Protein AF-A0A537ASJ5-F1 (afdb_monomer)

Radius of gyration: 18.12 Å; Cα contacts (8 Å, |Δi|>4): 106; chains: 1; bounding box: 41×36×47 Å

Solvent-accessible surface area (backbone atoms only — not comparable to full-atom values): 9415 Å² total; per-residue (Å²): 133,94,80,88,79,85,87,77,90,60,100,41,71,70,60,46,53,51,36,42,68,70,65,76,41,96,78,82,92,69,59,54,62,72,45,44,59,39,37,76,69,68,68,41,79,73,78,56,39,38,43,98,60,65,44,86,59,39,78,90,28,48,22,28,56,83,72,73,40,92,60,78,62,75,90,85,85,85,88,85,77,65,91,86,64,55,66,67,63,52,51,53,52,49,52,53,49,44,51,49,56,64,34,67,71,48,41,50,56,34,37,70,33,51,46,80,83,78,76,70,50,74,68,52,46,52,50,50,51,53,50,52,51,48,54,50,51,53,48,39,63,76,68,67,66,70,87,79,131

Structure (mmCIF, N/CA/C/O backbone):
data_AF-A0A537ASJ5-F1
#
_entry.id   AF-A0A537ASJ5-F1
#
loop_
_atom_site.group_PDB
_atom_site.id
_atom_site.type_symbol
_atom_site.label_atom_id
_atom_site.label_alt_id
_atom_site.label_comp_id
_atom_site.label_asym_id
_atom_site.label_entity_id
_atom_site.label_seq_id
_atom_site.pdbx_PDB_ins_code
_atom_site.Cartn_x
_atom_site.Cartn_y
_atom_site.Cartn_z
_atom_site.occupancy
_atom_site.B_iso_or_equiv
_atom_site.auth_seq_id
_atom_site.auth_comp_id
_atom_site.auth_asym_id
_atom_site.auth_atom_id
_atom_site.pdbx_PDB_model_num
ATOM 1 N N . ALA A 1 1 ? -1.773 6.431 22.323 1.00 55.91 1 ALA A N 1
ATOM 2 C CA . ALA A 1 1 ? -2.546 5.504 23.182 1.00 55.91 1 ALA A CA 1
ATOM 3 C C . ALA A 1 1 ? -1.953 4.099 23.077 1.00 55.91 1 ALA A C 1
ATOM 5 O O . ALA A 1 1 ? -1.471 3.755 22.007 1.00 55.91 1 ALA A O 1
ATOM 6 N N . ARG A 1 2 ? -1.965 3.299 24.153 1.00 73.56 2 ARG A N 1
ATOM 7 C CA . ARG A 1 2 ? -1.683 1.853 24.085 1.00 73.56 2 ARG A CA 1
ATOM 8 C C . ARG A 1 2 ? -3.017 1.137 23.887 1.00 73.56 2 ARG A C 1
ATOM 10 O O . ARG A 1 2 ? -3.754 0.962 24.850 1.00 73.56 2 ARG A O 1
ATOM 17 N N . VAL A 1 3 ? -3.357 0.826 22.641 1.00 84.38 3 VAL A N 1
ATOM 18 C CA . VAL A 1 3 ? -4.583 0.090 22.298 1.00 84.38 3 VAL A CA 1
ATOM 19 C C . VAL A 1 3 ? -4.267 -1.394 22.168 1.00 84.38 3 VAL A C 1
ATOM 21 O O . VAL A 1 3 ? -3.200 -1.750 21.673 1.00 84.38 3 VAL A O 1
ATOM 24 N N . ASN A 1 4 ? -5.178 -2.248 22.629 1.00 87.44 4 ASN A N 1
ATOM 25 C CA . ASN A 1 4 ? -5.087 -3.690 22.440 1.00 87.44 4 ASN A CA 1
ATOM 26 C C . ASN A 1 4 ? -6.173 -4.111 21.447 1.00 87.44 4 ASN A C 1
ATOM 28 O O . ASN A 1 4 ? -7.352 -3.866 21.693 1.00 87.44 4 ASN A O 1
ATOM 32 N N . LEU A 1 5 ? -5.762 -4.686 20.319 1.00 90.62 5 LEU A N 1
ATOM 33 C CA . LEU A 1 5 ? -6.640 -5.139 19.246 1.00 90.62 5 LEU A CA 1
ATOM 34 C C . LEU A 1 5 ? -6.372 -6.621 19.001 1.00 90.62 5 LEU A C 1
ATOM 36 O O . LEU A 1 5 ? -5.217 -7.038 18.934 1.00 90.62 5 LEU A O 1
ATOM 40 N N . THR A 1 6 ? -7.436 -7.404 18.838 1.00 92.44 6 THR A N 1
ATOM 41 C CA . THR A 1 6 ? -7.317 -8.824 18.488 1.00 92.44 6 THR A CA 1
ATOM 42 C C . THR A 1 6 ? -7.321 -8.962 16.971 1.00 92.44 6 THR A C 1
ATOM 44 O O . THR A 1 6 ? -8.264 -8.527 16.313 1.00 92.44 6 THR A O 1
ATOM 47 N N . HIS A 1 7 ? -6.270 -9.557 16.405 1.00 91.62 7 HIS A N 1
ATOM 48 C CA . HIS A 1 7 ? -6.232 -9.868 14.979 1.00 91.62 7 HIS A CA 1
ATOM 49 C C . HIS A 1 7 ? -7.136 -11.072 14.686 1.00 91.62 7 HIS A C 1
ATOM 51 O O . HIS A 1 7 ? -6.925 -12.147 15.239 1.00 91.62 7 HIS A O 1
ATOM 57 N N . ILE A 1 8 ? -8.130 -10.886 13.814 1.00 93.12 8 ILE A N 1
ATOM 58 C CA . ILE A 1 8 ? -9.002 -11.957 13.317 1.00 93.12 8 ILE A CA 1
ATOM 59 C C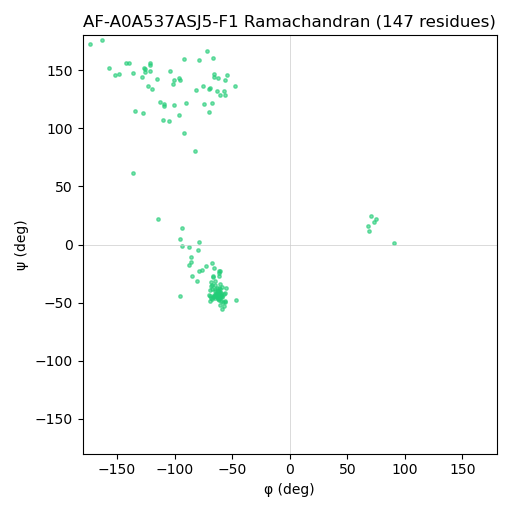 . ILE A 1 8 ? -8.651 -12.196 11.841 1.00 93.12 8 ILE A C 1
ATOM 61 O O . ILE A 1 8 ? -8.967 -11.338 11.010 1.00 93.12 8 I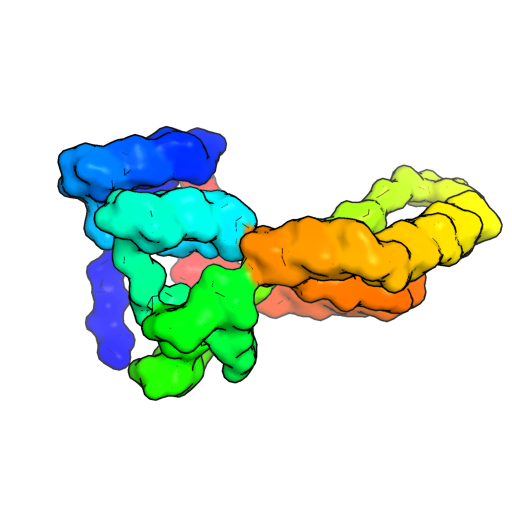LE A O 1
ATOM 65 N N . PRO A 1 9 ? -7.973 -13.306 11.491 1.00 91.62 9 PRO A N 1
ATOM 66 C CA . PRO A 1 9 ? -7.550 -13.553 10.118 1.00 91.62 9 PRO A CA 1
ATOM 67 C C . PRO A 1 9 ? -8.731 -13.977 9.232 1.00 91.62 9 PRO A C 1
ATOM 69 O O . PRO A 1 9 ? -9.537 -14.828 9.601 1.00 91.62 9 PRO A O 1
ATOM 72 N N . TYR A 1 10 ? -8.791 -13.419 8.022 1.00 91.94 10 TYR A N 1
ATOM 73 C CA . TYR A 1 10 ? -9.729 -13.807 6.964 1.00 91.94 10 TYR A CA 1
ATOM 74 C C . TYR A 1 10 ? -8.959 -14.249 5.719 1.00 91.94 10 TYR A C 1
ATOM 76 O O . TYR A 1 10 ? -7.842 -13.794 5.478 1.00 91.94 10 TYR A O 1
ATOM 84 N N . LYS A 1 11 ? -9.576 -15.094 4.882 1.00 89.81 11 LYS A N 1
ATOM 85 C CA . LYS A 1 11 ? -8.960 -15.589 3.635 1.00 89.81 11 LYS A CA 1
ATOM 86 C C . LYS A 1 11 ? -8.727 -14.490 2.595 1.00 89.81 11 LYS A C 1
ATOM 88 O O . LYS A 1 11 ? -7.914 -14.659 1.692 1.00 89.81 11 LYS A O 1
ATOM 93 N N . GLY A 1 12 ? -9.439 -13.372 2.710 1.00 87.88 12 GLY A N 1
ATOM 94 C CA . GLY A 1 12 ? -9.283 -12.223 1.835 1.00 87.88 12 GLY A CA 1
ATOM 95 C C . GLY A 1 12 ? -10.108 -11.026 2.290 1.00 87.88 12 GLY A C 1
ATOM 96 O O . GLY A 1 12 ? -10.936 -11.112 3.198 1.00 87.88 12 GLY A O 1
ATOM 97 N N . MET A 1 13 ? -9.887 -9.893 1.622 1.00 86.31 13 MET A N 1
ATOM 98 C CA . MET A 1 13 ? -10.528 -8.625 1.980 1.00 86.31 13 MET A CA 1
ATOM 99 C C . MET A 1 13 ? -12.048 -8.636 1.757 1.00 86.31 13 MET A C 1
ATOM 101 O O . MET A 1 13 ? -12.772 -7.944 2.471 1.00 86.31 13 MET A O 1
ATOM 105 N N . SER A 1 14 ? -12.546 -9.431 0.805 1.00 86.88 14 SER A N 1
ATOM 106 C CA . SER A 1 14 ? -13.986 -9.587 0.570 1.00 86.88 14 SER A CA 1
ATOM 107 C C . SER A 1 14 ? -14.701 -10.168 1.792 1.00 86.88 14 SER A C 1
ATOM 109 O O . SER A 1 14 ? -15.699 -9.598 2.229 1.00 86.88 14 SER A O 1
ATOM 111 N N . ASP A 1 15 ? -14.149 -11.225 2.394 1.00 91.38 15 ASP A N 1
ATOM 112 C CA . ASP A 1 15 ? -14.721 -11.866 3.584 1.00 91.38 15 ASP A CA 1
ATOM 113 C C . ASP A 1 15 ? -14.663 -10.924 4.796 1.00 91.38 15 ASP A C 1
ATOM 115 O O . ASP A 1 15 ? -15.667 -10.716 5.479 1.00 91.38 15 ASP A O 1
ATOM 119 N N . ALA A 1 16 ? -13.516 -10.266 5.009 1.00 92.62 16 ALA A N 1
ATOM 120 C CA . ALA A 1 16 ? -13.342 -9.294 6.090 1.00 92.62 16 ALA A CA 1
ATOM 121 C C . ALA A 1 16 ? -14.306 -8.098 5.963 1.00 92.62 16 ALA A C 1
ATOM 123 O O . ALA A 1 16 ? -14.840 -7.606 6.955 1.00 92.62 16 ALA A O 1
ATOM 124 N N . SER A 1 17 ? -14.576 -7.641 4.737 1.00 89.00 17 SER A N 1
ATOM 125 C CA . SER A 1 17 ? -15.500 -6.528 4.485 1.00 89.00 17 SER A CA 1
ATOM 126 C C . SER A 1 17 ? -16.950 -6.881 4.816 1.00 89.00 17 SER A C 1
ATOM 128 O O . SER A 1 17 ? -17.700 -6.011 5.262 1.00 89.00 17 SER A O 1
ATOM 130 N N . VAL A 1 18 ? -17.361 -8.132 4.591 1.00 90.69 18 VAL A N 1
ATOM 131 C CA . VAL A 1 18 ? -18.688 -8.625 4.988 1.00 90.69 18 VAL A CA 1
ATOM 132 C C . VAL A 1 18 ? -18.778 -8.727 6.508 1.00 90.69 18 VAL A C 1
ATOM 134 O O . VAL A 1 18 ? -19.753 -8.246 7.081 1.00 90.69 18 VAL A O 1
ATOM 137 N N . ALA A 1 19 ? -17.747 -9.262 7.167 1.00 93.31 19 ALA A N 1
ATOM 138 C CA . ALA A 1 19 ? -17.685 -9.342 8.626 1.00 93.31 19 ALA A CA 1
ATOM 139 C C . ALA A 1 19 ? -17.759 -7.960 9.297 1.00 93.31 19 ALA A C 1
ATOM 141 O O . ALA A 1 19 ? -18.496 -7.789 10.267 1.00 93.31 19 ALA A O 1
ATOM 142 N N . LEU A 1 20 ? -17.064 -6.956 8.746 1.00 92.88 20 LEU A N 1
ATOM 143 C CA . LEU A 1 20 ? -17.149 -5.567 9.210 1.00 92.88 20 LEU A CA 1
ATOM 144 C C . LEU A 1 20 ? -18.581 -5.029 9.095 1.00 92.88 20 LEU A C 1
ATOM 146 O O . LEU A 1 20 ? -19.117 -4.474 10.047 1.00 92.88 20 LEU A O 1
ATOM 150 N N . GLN A 1 21 ? -19.219 -5.218 7.936 1.00 89.12 21 GLN A N 1
ATOM 151 C CA . GLN A 1 21 ? -20.594 -4.760 7.699 1.00 89.12 21 GLN A CA 1
ATOM 152 C C . GLN A 1 21 ? -21.617 -5.474 8.592 1.00 89.12 21 GLN A C 1
ATOM 154 O O . GLN A 1 21 ? -22.622 -4.876 8.966 1.00 89.12 21 GLN A O 1
ATOM 159 N N . ALA A 1 22 ? -21.359 -6.735 8.939 1.00 92.44 22 ALA A N 1
ATOM 160 C CA . ALA A 1 22 ? -22.179 -7.521 9.856 1.00 92.44 22 ALA A CA 1
ATOM 161 C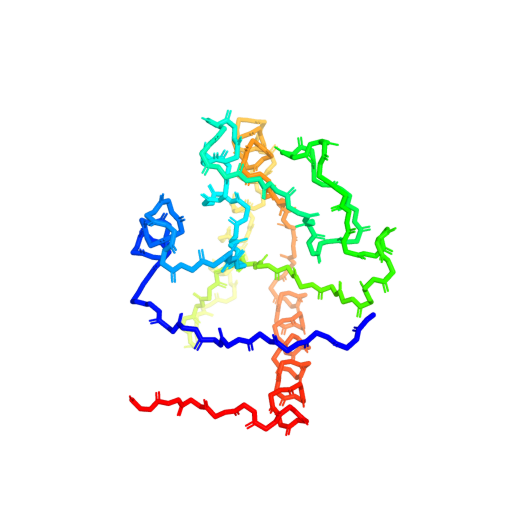 C . ALA A 1 22 ? -21.908 -7.211 11.342 1.00 92.44 22 ALA A C 1
ATOM 163 O O . ALA A 1 22 ? -22.594 -7.761 12.201 1.00 92.44 22 ALA A O 1
ATOM 164 N N . GLY A 1 23 ? -20.917 -6.368 11.659 1.00 92.94 23 GLY A N 1
ATOM 165 C CA . GLY A 1 23 ? -20.528 -6.046 13.035 1.00 92.94 23 GLY A CA 1
ATOM 166 C C . GLY A 1 23 ? -19.783 -7.172 13.761 1.00 92.94 23 GLY A C 1
ATOM 167 O O . GLY A 1 23 ? -19.737 -7.182 14.985 1.00 92.94 23 GLY A O 1
ATOM 168 N N . GLN A 1 24 ? -19.214 -8.132 13.028 1.00 95.75 24 GLN A N 1
ATOM 169 C CA . GLN A 1 24 ? -18.409 -9.218 13.604 1.00 95.75 24 GLN A CA 1
ATOM 170 C C . GLN A 1 24 ? -16.988 -8.770 13.964 1.00 95.75 24 GLN A C 1
ATOM 172 O O . GLN A 1 24 ? -16.335 -9.401 14.7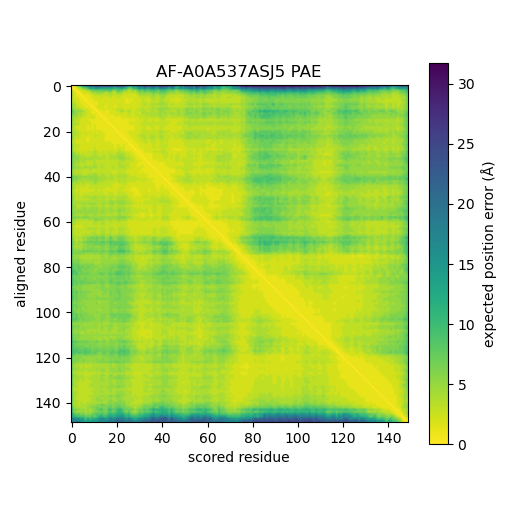91 1.00 95.75 24 GLN A O 1
ATOM 177 N N . ILE A 1 25 ? -16.505 -7.701 13.331 1.00 95.94 25 ILE A N 1
ATOM 178 C CA . ILE A 1 25 ? -15.228 -7.049 13.630 1.00 95.94 25 ILE A CA 1
ATOM 179 C C . ILE A 1 25 ? -15.428 -5.535 13.644 1.00 95.94 25 ILE A C 1
ATOM 181 O O . ILE A 1 25 ? -16.236 -5.011 12.880 1.00 95.94 25 ILE A O 1
ATOM 185 N N . ASP A 1 26 ? -14.667 -4.833 14.482 1.00 94.00 26 ASP A N 1
ATOM 186 C CA . ASP A 1 26 ? -14.795 -3.378 14.648 1.00 94.00 26 ASP A CA 1
ATOM 187 C C . ASP A 1 26 ? -14.007 -2.574 13.604 1.00 94.00 26 ASP A C 1
ATOM 189 O O . ASP A 1 26 ? -14.323 -1.418 13.314 1.00 94.00 26 ASP A O 1
ATOM 193 N N . LEU A 1 27 ? -12.929 -3.161 13.072 1.00 94.06 27 LEU A N 1
ATOM 194 C CA . LEU A 1 27 ? -11.949 -2.465 12.246 1.00 94.06 27 LEU A CA 1
ATOM 195 C C . LEU A 1 27 ? -11.269 -3.413 11.258 1.00 94.06 27 LEU A C 1
ATOM 197 O O . LEU A 1 27 ? -10.976 -4.563 11.575 1.00 94.06 27 LEU A O 1
ATOM 201 N N . ILE A 1 28 ? -10.946 -2.877 10.080 1.00 93.12 28 ILE A N 1
ATOM 202 C CA . ILE A 1 28 ? -10.047 -3.497 9.104 1.00 93.12 28 ILE A CA 1
ATOM 203 C C . ILE A 1 28 ? -8.971 -2.495 8.688 1.00 93.12 28 ILE A C 1
ATOM 205 O O . ILE A 1 28 ? -9.244 -1.302 8.546 1.00 93.12 28 ILE A O 1
ATOM 209 N N . ILE A 1 29 ? -7.756 -2.985 8.449 1.00 91.62 29 ILE A N 1
ATOM 210 C CA . ILE A 1 29 ? -6.721 -2.241 7.725 1.00 91.62 29 ILE A CA 1
ATOM 211 C C . ILE A 1 29 ? -6.791 -2.713 6.275 1.00 91.62 29 ILE A C 1
ATOM 213 O O . ILE A 1 29 ? -6.496 -3.869 5.980 1.00 91.62 29 ILE A O 1
ATOM 217 N N . ALA A 1 30 ? -7.225 -1.833 5.375 1.00 90.12 30 ALA A N 1
ATOM 218 C CA . ALA A 1 30 ? -7.470 -2.165 3.977 1.00 90.12 30 ALA A CA 1
ATOM 219 C C . ALA A 1 30 ? -6.621 -1.310 3.035 1.00 90.12 30 ALA A C 1
ATOM 221 O O . ALA A 1 30 ? -6.330 -0.149 3.316 1.00 90.12 30 ALA A O 1
ATOM 222 N N . ALA A 1 31 ? -6.258 -1.878 1.883 1.00 88.75 31 ALA A N 1
ATOM 223 C CA . ALA A 1 31 ? -5.661 -1.105 0.801 1.00 88.75 31 ALA A CA 1
ATOM 224 C C . ALA A 1 31 ? -6.681 -0.098 0.239 1.00 88.75 31 ALA A C 1
ATOM 226 O O . ALA A 1 31 ? -7.868 -0.418 0.108 1.00 88.75 31 ALA A O 1
ATOM 227 N N . SER A 1 32 ? -6.207 1.091 -0.153 1.00 89.00 32 SER A N 1
ATOM 228 C CA . SER A 1 32 ? -7.039 2.195 -0.657 1.00 89.00 32 SER A CA 1
ATOM 229 C C . SER A 1 32 ? -8.072 1.772 -1.712 1.00 89.00 32 SER A C 1
ATOM 231 O O . SER A 1 32 ? -9.251 2.084 -1.517 1.00 89.00 32 SER A O 1
ATOM 233 N N . PRO A 1 33 ? -7.720 0.987 -2.757 1.00 86.94 33 PRO A N 1
ATOM 234 C CA . PRO A 1 33 ? -8.691 0.596 -3.779 1.00 86.94 33 PRO A CA 1
ATOM 235 C C . PRO A 1 33 ? -9.871 -0.201 -3.216 1.00 86.94 33 PRO A C 1
ATOM 237 O O . PRO A 1 33 ? -10.999 -0.052 -3.677 1.00 86.94 33 PRO A O 1
ATOM 240 N N . THR A 1 34 ? -9.634 -1.025 -2.190 1.00 87.38 34 THR A N 1
ATOM 241 C CA . THR A 1 34 ? -10.690 -1.857 -1.597 1.00 87.38 34 THR A CA 1
ATOM 242 C C . THR A 1 34 ? -11.562 -1.080 -0.614 1.00 87.38 34 THR A C 1
ATOM 244 O O . THR A 1 34 ? -12.756 -1.344 -0.505 1.00 87.38 34 THR A O 1
ATOM 247 N N . ALA A 1 35 ? -10.996 -0.083 0.071 1.00 89.31 35 ALA A N 1
ATOM 248 C CA . ALA A 1 35 ? -11.727 0.750 1.024 1.00 89.31 35 ALA A CA 1
ATOM 249 C C . ALA A 1 35 ? -12.635 1.799 0.350 1.00 89.31 35 ALA A C 1
ATOM 251 O O . ALA A 1 35 ? -13.602 2.262 0.958 1.00 89.31 35 ALA A O 1
ATOM 252 N N . LEU A 1 36 ? -12.358 2.164 -0.907 1.00 89.31 36 LEU A N 1
ATOM 253 C CA . LEU A 1 36 ? -13.058 3.241 -1.614 1.00 89.31 36 LEU A CA 1
ATOM 254 C C . LEU A 1 36 ? -14.566 3.061 -1.718 1.00 89.31 36 LEU A C 1
ATOM 256 O O . LEU A 1 36 ? -15.311 3.970 -1.355 1.00 89.31 36 LEU A O 1
ATOM 260 N N . GLY A 1 37 ? -15.016 1.908 -2.212 1.00 88.00 37 GLY A N 1
ATOM 261 C CA . GLY A 1 37 ? -16.440 1.616 -2.378 1.00 88.00 37 GLY A CA 1
ATOM 262 C C . GLY A 1 37 ? -17.206 1.688 -1.052 1.00 88.00 37 GLY A C 1
ATOM 263 O O . GLY A 1 37 ? -18.153 2.470 -0.954 1.00 88.00 37 GLY A O 1
ATOM 264 N N . PRO A 1 38 ? -16.790 0.936 -0.014 1.00 88.75 38 PRO A N 1
ATOM 265 C CA . PRO A 1 38 ? -17.423 0.978 1.302 1.00 88.75 38 PRO A CA 1
ATOM 266 C C . PRO A 1 38 ? -17.450 2.372 1.942 1.00 88.75 38 PRO A C 1
ATOM 268 O O . PRO A 1 38 ? -18.488 2.760 2.475 1.00 88.75 38 PRO A O 1
ATOM 271 N N . ILE A 1 39 ? -16.358 3.144 1.859 1.00 91.25 39 ILE A N 1
ATOM 272 C CA . ILE A 1 39 ? -16.293 4.494 2.445 1.00 91.25 39 ILE A CA 1
ATOM 273 C C . ILE A 1 39 ? -17.191 5.472 1.680 1.00 91.25 39 ILE A C 1
ATOM 275 O O . ILE A 1 39 ? -18.000 6.166 2.292 1.00 91.25 39 ILE A O 1
ATOM 279 N N . ARG A 1 40 ? -17.105 5.514 0.343 1.00 88.88 40 ARG A N 1
ATOM 280 C CA . ARG A 1 40 ? -17.944 6.410 -0.479 1.00 88.88 40 ARG A CA 1
ATOM 281 C C . ARG A 1 40 ? -19.426 6.056 -0.396 1.00 88.88 40 ARG A C 1
ATOM 283 O O . ARG A 1 40 ? -20.265 6.947 -0.417 1.00 88.88 40 ARG A O 1
ATOM 290 N N . GLY A 1 41 ? -19.744 4.767 -0.289 1.00 89.31 41 GLY A N 1
ATOM 291 C CA . GLY A 1 41 ? -21.110 4.271 -0.133 1.00 89.31 41 GLY A CA 1
ATOM 292 C C . GLY A 1 41 ? -21.672 4.390 1.285 1.00 89.31 41 GLY A C 1
ATOM 293 O O . GLY A 1 41 ? -22.773 3.901 1.519 1.00 89.31 41 GLY A O 1
ATOM 294 N N . GLY A 1 42 ? -20.928 4.966 2.239 1.00 89.50 42 GLY A N 1
ATOM 295 C CA . GLY A 1 42 ? -21.368 5.134 3.629 1.00 89.50 42 GLY A CA 1
ATOM 296 C C . GLY A 1 42 ? -21.491 3.831 4.427 1.00 89.50 42 GLY A C 1
ATOM 297 O O . GLY A 1 42 ? -22.048 3.833 5.519 1.00 89.50 42 GLY A O 1
ATOM 298 N N . LYS A 1 43 ? -20.974 2.715 3.898 1.00 87.88 43 LYS A N 1
ATOM 299 C CA . LYS A 1 43 ? -20.988 1.395 4.552 1.00 87.88 43 LYS A CA 1
ATOM 300 C C . LYS A 1 43 ? -19.810 1.187 5.503 1.00 87.88 43 LYS A C 1
ATOM 302 O O . LYS A 1 43 ? -19.827 0.255 6.297 1.00 87.88 43 LYS A O 1
ATOM 307 N N . ALA A 1 44 ? -18.783 2.026 5.404 1.00 91.44 44 ALA A N 1
ATOM 308 C CA . ALA A 1 44 ? -17.641 2.053 6.304 1.00 91.44 44 ALA A CA 1
ATOM 309 C C . ALA A 1 44 ? -17.205 3.500 6.559 1.00 91.44 44 ALA A C 1
ATOM 311 O O . ALA A 1 44 ? -17.424 4.386 5.734 1.00 91.44 44 ALA A O 1
ATOM 312 N N . ARG A 1 45 ? -16.536 3.734 7.689 1.00 94.31 45 ARG A N 1
ATOM 313 C CA . ARG A 1 45 ? -15.950 5.033 8.033 1.00 94.31 45 ARG A CA 1
ATOM 314 C C . ARG A 1 45 ? -14.430 4.947 7.947 1.00 94.31 45 ARG A C 1
ATOM 316 O O . ARG A 1 45 ? -13.824 4.169 8.677 1.00 94.31 45 ARG A O 1
ATOM 323 N N . GLY A 1 46 ? -13.816 5.769 7.096 1.00 94.94 46 GLY A N 1
ATOM 324 C CA . GLY A 1 46 ? -12.360 5.920 7.071 1.00 94.94 46 GLY A CA 1
ATOM 325 C C . GLY A 1 46 ? -11.868 6.592 8.353 1.00 94.94 46 GLY A C 1
ATOM 326 O O . GLY A 1 46 ? -12.322 7.688 8.675 1.00 94.94 46 GLY A O 1
ATOM 327 N N . LEU A 1 47 ? -10.976 5.929 9.093 1.00 94.75 47 LEU A N 1
ATOM 328 C CA . LEU A 1 47 ? -10.458 6.436 10.372 1.00 94.75 47 LEU A CA 1
ATOM 329 C C . LEU A 1 47 ? -9.132 7.179 10.212 1.00 94.75 47 LEU A C 1
ATOM 331 O O . LEU A 1 47 ? -8.955 8.246 10.794 1.00 94.75 47 LEU A O 1
ATOM 335 N N . ALA A 1 48 ? -8.222 6.613 9.423 1.00 94.69 48 ALA A N 1
ATOM 336 C CA . ALA A 1 48 ? -6.935 7.202 9.095 1.00 94.69 48 ALA A CA 1
ATOM 337 C C . ALA A 1 48 ? -6.407 6.621 7.776 1.00 94.69 48 ALA A C 1
ATOM 339 O O . ALA A 1 48 ? -6.694 5.467 7.449 1.00 94.69 48 ALA A O 1
ATOM 340 N N . VAL A 1 49 ? -5.601 7.396 7.052 1.00 94.12 49 VAL A N 1
ATOM 341 C CA . VAL A 1 49 ? -4.679 6.873 6.034 1.00 94.12 49 VAL A CA 1
ATOM 342 C C . VAL A 1 49 ? -3.286 6.695 6.643 1.00 94.12 49 VAL A C 1
ATOM 344 O O . VAL A 1 49 ? -2.849 7.495 7.467 1.00 94.12 49 VAL A O 1
ATOM 347 N N . SER A 1 50 ? -2.576 5.644 6.243 1.00 93.19 50 SER A N 1
ATOM 348 C CA . SER A 1 50 ? -1.244 5.286 6.760 1.00 93.19 50 SER A CA 1
ATOM 349 C C . SER A 1 50 ? -0.085 5.850 5.923 1.00 93.19 50 SER A C 1
ATOM 351 O O . SER A 1 50 ? 1.060 5.418 6.060 1.00 93.19 50 SER A O 1
ATOM 353 N N . THR A 1 51 ? -0.381 6.801 5.036 1.00 90.88 51 THR A N 1
ATOM 354 C CA . THR A 1 51 ? 0.579 7.575 4.240 1.00 90.88 51 THR A CA 1
ATOM 355 C C . THR A 1 51 ? 0.965 8.870 4.955 1.00 90.88 51 THR A C 1
ATOM 357 O O . THR A 1 51 ? 0.240 9.364 5.816 1.00 90.88 51 THR A O 1
ATOM 360 N N . ALA A 1 52 ? 2.106 9.455 4.575 1.00 90.88 52 ALA A N 1
ATOM 361 C CA . ALA A 1 52 ? 2.598 10.694 5.187 1.00 90.88 52 ALA A CA 1
ATOM 362 C C . ALA A 1 52 ? 1.699 11.905 4.894 1.00 90.88 52 ALA A C 1
ATOM 364 O O . ALA A 1 52 ? 1.648 12.852 5.674 1.00 90.88 52 ALA A O 1
ATOM 365 N N . GLN A 1 53 ? 0.985 11.863 3.769 1.00 91.00 53 GLN A N 1
ATOM 366 C CA . GLN A 1 53 ? 0.043 12.887 3.340 1.00 91.00 53 GLN A CA 1
ATOM 367 C C . GLN A 1 53 ? -1.348 12.281 3.169 1.00 91.00 53 GLN A C 1
ATOM 369 O O . GLN A 1 53 ? -1.492 11.073 2.952 1.00 91.00 53 GLN A O 1
ATOM 374 N N . ARG A 1 54 ? -2.378 13.125 3.271 1.00 92.25 54 ARG A N 1
ATOM 375 C CA . ARG A 1 54 ? -3.759 12.713 3.011 1.00 92.25 54 ARG A CA 1
ATOM 376 C C . ARG A 1 54 ? -3.907 12.257 1.564 1.00 92.25 54 ARG A C 1
ATOM 378 O O . ARG A 1 54 ? -3.333 12.851 0.657 1.00 92.25 54 ARG A O 1
ATOM 385 N N . SER A 1 55 ? -4.724 11.232 1.348 1.00 89.38 55 SER A N 1
ATOM 386 C CA . SER A 1 55 ? -5.028 10.760 0.000 1.00 89.38 55 SER A CA 1
ATOM 387 C C . SER A 1 55 ? -6.110 11.626 -0.638 1.00 89.38 55 SER A C 1
ATOM 389 O O . SER A 1 55 ? -7.175 11.824 -0.051 1.00 89.38 55 SER A O 1
ATOM 391 N N . ALA A 1 56 ? -5.899 12.058 -1.883 1.00 88.12 56 ALA A N 1
ATOM 392 C CA . ALA A 1 56 ? -6.935 12.727 -2.673 1.00 88.12 56 ALA A CA 1
ATOM 393 C C . ALA A 1 56 ? -8.177 11.841 -2.896 1.00 88.12 56 ALA A C 1
ATOM 395 O O . ALA A 1 56 ? -9.275 12.352 -3.108 1.00 88.12 56 ALA A O 1
ATOM 396 N N . ALA A 1 57 ? -8.029 10.514 -2.802 1.00 88.44 57 ALA A N 1
ATOM 397 C CA . ALA A 1 57 ? -9.143 9.576 -2.891 1.00 88.44 57 ALA A CA 1
ATOM 398 C C . ALA A 1 57 ? -10.038 9.589 -1.632 1.00 88.44 57 ALA A C 1
ATOM 400 O O . ALA A 1 57 ? -11.198 9.171 -1.703 1.00 88.44 57 ALA A O 1
ATOM 401 N N . PHE A 1 58 ? -9.518 10.114 -0.513 1.00 90.88 58 PHE A N 1
ATOM 402 C CA . PHE A 1 58 ? -10.166 10.197 0.798 1.00 90.88 58 PHE A CA 1
ATOM 403 C C . PHE A 1 58 ? -9.959 11.579 1.457 1.00 90.88 58 PHE A C 1
ATOM 405 O O . PHE A 1 58 ? -9.382 11.663 2.541 1.00 90.88 58 PHE A O 1
ATOM 412 N N . PRO A 1 59 ? -10.438 12.685 0.858 1.00 88.38 59 PRO A N 1
ATOM 413 C CA . PRO A 1 59 ? -10.092 14.042 1.304 1.00 88.38 59 PRO A CA 1
ATOM 414 C C . PRO A 1 59 ? -10.519 14.356 2.751 1.00 88.38 59 PRO A C 1
ATOM 416 O O . PRO A 1 59 ? -9.892 15.172 3.426 1.00 88.38 59 PRO A O 1
ATOM 419 N N . GLY A 1 60 ? -11.569 13.691 3.246 1.00 90.94 60 GLY A N 1
ATOM 420 C CA . GLY A 1 60 ? -12.063 13.831 4.620 1.00 90.94 60 GLY A CA 1
ATOM 421 C C . GLY A 1 60 ? -11.396 12.912 5.650 1.00 90.94 60 GLY A C 1
ATOM 422 O O . GLY A 1 60 ? -11.744 12.991 6.825 1.00 90.94 60 GLY A O 1
ATOM 423 N N . VAL A 1 61 ? -10.474 12.035 5.240 1.00 95.06 61 VAL A N 1
ATOM 424 C CA . VAL A 1 61 ? -9.803 11.089 6.141 1.00 95.06 61 VAL A CA 1
ATOM 425 C C . VAL A 1 61 ? -8.410 11.634 6.489 1.00 95.06 61 VAL A C 1
ATOM 427 O O . VAL A 1 61 ? -7.607 11.858 5.581 1.00 95.06 61 VAL A O 1
ATOM 430 N N . PRO A 1 62 ? -8.103 11.875 7.776 1.00 96.44 62 PRO A N 1
ATOM 431 C CA . PRO A 1 62 ? -6.785 12.350 8.202 1.00 96.44 62 PRO A CA 1
ATOM 432 C C . PRO A 1 62 ? -5.719 11.252 8.087 1.00 96.44 62 PRO A C 1
ATOM 434 O O . PRO A 1 62 ? -6.034 10.070 7.946 1.00 96.44 62 PRO A O 1
ATOM 437 N N . THR A 1 63 ? -4.446 11.618 8.175 1.00 95.81 63 THR A N 1
ATOM 438 C CA . THR A 1 63 ? -3.345 10.657 8.305 1.00 95.81 63 THR A CA 1
ATOM 439 C C . THR A 1 63 ? -3.230 10.139 9.739 1.00 95.81 63 THR A C 1
ATOM 441 O O . THR A 1 63 ? -3.667 10.785 10.695 1.00 95.81 63 THR A O 1
ATOM 444 N N . ALA A 1 64 ? -2.597 8.980 9.915 1.00 94.50 64 ALA A N 1
ATOM 445 C CA . ALA A 1 64 ? -2.230 8.472 11.237 1.00 94.50 64 ALA A CA 1
ATOM 446 C C . ALA A 1 64 ? -1.310 9.451 11.999 1.00 94.50 64 ALA A C 1
ATOM 448 O O . ALA A 1 64 ? -1.479 9.650 13.204 1.00 94.50 64 ALA A O 1
ATOM 449 N N . LEU A 1 65 ? -0.400 10.123 11.280 1.00 95.06 65 LEU A N 1
ATOM 450 C CA . LEU A 1 65 ? 0.512 11.119 11.847 1.00 95.06 65 LEU A CA 1
ATOM 451 C C . LEU A 1 65 ? -0.234 12.342 12.398 1.00 95.06 65 LEU A C 1
ATOM 453 O O . LEU A 1 65 ? 0.077 12.799 13.495 1.00 95.06 65 LEU A O 1
ATOM 457 N N . GLU A 1 66 ? -1.259 12.838 11.694 1.00 95.81 66 GLU A N 1
ATOM 458 C CA . GLU A 1 66 ? -2.113 13.945 12.164 1.00 95.81 66 GLU A CA 1
ATOM 459 C C . GLU A 1 66 ? -2.858 13.602 13.464 1.00 95.81 66 GLU A C 1
ATOM 461 O O . GLU A 1 66 ? -3.251 14.493 14.215 1.00 95.81 66 GLU A O 1
ATOM 466 N N . GLN A 1 67 ? -3.036 12.311 13.745 1.00 94.06 67 GLN A N 1
ATOM 467 C CA . GLN A 1 67 ? -3.676 11.797 14.956 1.00 94.06 67 GLN A CA 1
ATOM 468 C C . GLN A 1 67 ? -2.672 11.431 16.063 1.00 94.06 67 GLN A C 1
ATOM 470 O O . GLN A 1 67 ? -3.066 10.895 17.100 1.00 94.06 67 GLN A O 1
ATOM 475 N N . GLY A 1 68 ? -1.378 11.700 15.863 1.00 91.94 68 GLY A N 1
ATOM 476 C CA . GLY A 1 68 ? -0.324 11.386 16.828 1.00 91.94 68 GLY A CA 1
ATOM 477 C C . GLY A 1 68 ? 0.036 9.899 16.898 1.00 91.94 68 GLY A C 1
ATOM 478 O O . GLY A 1 68 ? 0.567 9.450 17.917 1.00 91.94 68 GLY A O 1
ATOM 479 N N . VAL A 1 69 ? -0.263 9.124 15.850 1.00 90.31 69 VAL A N 1
ATOM 480 C CA . VAL A 1 69 ? 0.165 7.726 15.721 1.00 90.31 69 VAL A CA 1
ATOM 481 C C . VAL A 1 69 ? 1.300 7.651 14.703 1.00 90.31 69 VAL A C 1
ATOM 483 O O . VAL A 1 69 ? 1.084 7.779 13.502 1.00 90.31 69 VAL A O 1
ATOM 486 N N . ASP A 1 70 ? 2.518 7.446 15.200 1.00 88.88 70 ASP A N 1
ATOM 487 C CA . ASP A 1 70 ? 3.738 7.472 14.392 1.00 88.88 70 ASP A CA 1
ATOM 488 C C . ASP A 1 70 ? 3.983 6.134 13.679 1.00 88.88 70 ASP A C 1
ATOM 490 O O . ASP A 1 70 ? 4.724 5.270 14.151 1.00 88.88 70 ASP A O 1
ATOM 494 N N . TYR A 1 71 ? 3.297 5.927 12.555 1.00 86.12 71 TYR A N 1
ATOM 495 C CA . TYR A 1 71 ? 3.622 4.854 11.621 1.00 86.12 71 TYR A CA 1
ATOM 496 C C . TYR A 1 71 ? 3.291 5.247 10.184 1.00 86.12 71 TYR A C 1
ATOM 498 O O . TYR A 1 71 ? 2.313 5.942 9.913 1.00 86.12 71 TYR A O 1
ATOM 506 N N . LEU A 1 72 ? 4.102 4.738 9.257 1.00 89.81 72 LEU A N 1
ATOM 507 C CA . LEU A 1 72 ? 3.900 4.880 7.822 1.00 89.81 72 LEU A CA 1
ATOM 508 C C . LEU A 1 72 ? 3.954 3.507 7.166 1.00 89.81 72 LEU A C 1
ATOM 510 O O . LEU A 1 72 ? 4.998 2.854 7.135 1.00 89.81 72 LEU A O 1
ATOM 514 N N . VAL A 1 73 ? 2.815 3.075 6.638 1.00 88.81 73 VAL A N 1
ATOM 515 C CA . VAL A 1 73 ? 2.664 1.794 5.949 1.00 88.81 73 VAL A CA 1
ATOM 516 C C . VAL A 1 73 ? 1.889 2.049 4.672 1.00 88.81 73 VAL A C 1
ATOM 518 O O . VAL A 1 73 ? 0.720 2.417 4.708 1.00 88.81 73 VAL A O 1
ATOM 521 N N . ALA A 1 74 ? 2.537 1.835 3.535 1.00 84.81 74 ALA A N 1
ATOM 522 C CA . ALA A 1 74 ? 1.897 1.900 2.235 1.00 84.81 74 ALA A CA 1
ATOM 523 C C . ALA A 1 74 ? 2.028 0.543 1.546 1.00 84.81 74 ALA A C 1
ATOM 525 O O . ALA A 1 74 ? 3.101 -0.060 1.524 1.00 84.81 74 ALA A O 1
ATOM 526 N N . ASN A 1 75 ? 0.915 0.075 0.991 1.00 87.56 75 ASN A N 1
ATOM 527 C CA . ASN A 1 75 ? 0.914 -1.003 0.014 1.00 87.56 75 ASN A CA 1
ATOM 528 C C . ASN A 1 75 ? 1.621 -0.512 -1.262 1.00 87.56 75 ASN A C 1
ATOM 530 O O . ASN A 1 75 ? 1.515 0.662 -1.619 1.00 87.56 75 ASN A O 1
ATOM 534 N N . TRP A 1 76 ? 2.304 -1.421 -1.954 1.00 90.69 76 TRP A N 1
ATOM 535 C CA . TRP A 1 76 ? 2.856 -1.168 -3.277 1.00 90.69 76 TRP A CA 1
ATOM 536 C C . TRP A 1 76 ? 2.669 -2.388 -4.184 1.00 90.69 76 TRP A C 1
ATOM 538 O O . TRP A 1 76 ? 2.555 -3.523 -3.720 1.00 90.69 76 TRP A O 1
ATOM 548 N N . PHE A 1 77 ? 2.670 -2.138 -5.492 1.00 90.56 77 PHE A N 1
ATOM 549 C CA . PHE A 1 77 ? 2.675 -3.160 -6.536 1.00 90.56 77 PHE A CA 1
ATOM 550 C C . PHE A 1 77 ? 3.846 -2.909 -7.483 1.00 90.56 77 PHE A C 1
ATOM 552 O O . PHE A 1 77 ? 4.242 -1.764 -7.705 1.00 90.56 77 PHE A O 1
ATOM 559 N N . GLY A 1 78 ? 4.396 -3.975 -8.055 1.00 92.50 78 GLY A N 1
ATOM 560 C CA . GLY A 1 78 ? 5.473 -3.872 -9.030 1.00 92.50 78 GLY A CA 1
ATOM 561 C C . GLY A 1 78 ? 5.652 -5.155 -9.825 1.00 92.50 78 GLY A C 1
ATOM 562 O O . GLY A 1 78 ? 4.981 -6.157 -9.579 1.00 92.50 78 GLY A O 1
ATOM 563 N N . PHE A 1 79 ? 6.570 -5.105 -10.785 1.00 93.81 79 PHE A N 1
ATOM 564 C CA . PHE A 1 79 ? 6.885 -6.227 -11.662 1.00 93.81 79 PHE A CA 1
ATOM 565 C C . PHE A 1 79 ? 8.169 -6.915 -11.205 1.00 93.81 79 PHE A C 1
ATOM 567 O O . PHE A 1 79 ? 9.150 -6.261 -10.851 1.00 93.81 79 PHE A O 1
ATOM 574 N N . ALA A 1 80 ? 8.162 -8.244 -11.238 1.00 92.31 80 ALA A N 1
ATOM 575 C CA . ALA A 1 80 ? 9.327 -9.078 -10.992 1.00 92.31 80 ALA A CA 1
ATOM 576 C C . ALA A 1 80 ? 9.525 -10.027 -12.173 1.00 92.31 80 ALA A C 1
ATOM 578 O O . ALA A 1 80 ? 8.564 -10.419 -12.835 1.00 92.31 80 ALA A O 1
ATOM 579 N N . PHE A 1 81 ? 10.776 -10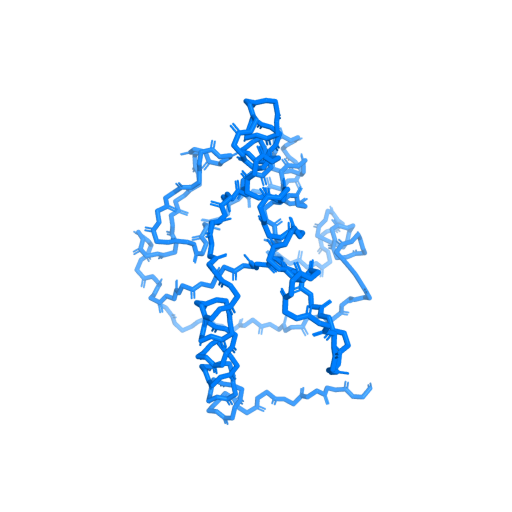.406 -12.418 1.00 92.50 81 PHE A N 1
ATOM 580 C CA . PHE A 1 81 ? 11.152 -11.244 -13.551 1.00 92.50 81 PHE A CA 1
ATOM 581 C C . PHE A 1 81 ? 11.953 -12.457 -13.078 1.00 92.50 81 PHE A C 1
ATOM 583 O O . PHE A 1 81 ? 12.664 -12.360 -12.071 1.00 92.50 81 PHE A O 1
ATOM 590 N N . PRO A 1 82 ? 11.895 -13.588 -13.803 1.00 95.69 82 PRO A N 1
ATOM 591 C CA . PRO A 1 82 ? 12.768 -14.722 -13.541 1.00 95.69 82 PRO A CA 1
ATOM 592 C C . PRO A 1 82 ? 14.247 -14.323 -13.550 1.00 95.69 82 PRO A C 1
ATOM 594 O O . PRO A 1 82 ? 14.687 -13.471 -14.332 1.00 95.69 82 PRO A O 1
ATOM 597 N N . LYS A 1 83 ? 15.043 -14.982 -12.704 1.00 94.88 83 LYS A N 1
ATOM 598 C CA . LYS A 1 83 ? 16.499 -14.813 -12.704 1.00 94.88 83 LYS A CA 1
ATOM 599 C C . LYS A 1 83 ? 17.057 -15.148 -14.093 1.00 94.88 83 LYS A C 1
ATOM 601 O O . LYS A 1 83 ? 16.748 -16.201 -14.638 1.00 94.88 83 LYS A O 1
ATOM 606 N N . GLY A 1 84 ? 17.909 -14.272 -14.623 1.00 95.25 84 GLY A N 1
ATOM 607 C CA . GLY A 1 84 ? 18.523 -14.439 -15.945 1.00 95.25 84 GLY A CA 1
ATOM 608 C C . GLY A 1 84 ? 17.735 -13.819 -17.101 1.00 95.25 84 GLY A C 1
ATOM 609 O O . GLY A 1 84 ? 18.187 -13.913 -18.236 1.00 95.25 84 GLY A O 1
ATOM 610 N N . THR A 1 85 ? 16.600 -13.161 -16.832 1.00 97.12 85 THR A N 1
ATOM 611 C CA . THR A 1 85 ? 15.908 -12.355 -17.851 1.00 97.12 85 THR A CA 1
ATOM 612 C C . THR A 1 85 ? 16.874 -11.301 -18.423 1.00 97.12 85 THR A C 1
ATOM 614 O O . THR A 1 85 ? 17.501 -10.593 -17.627 1.00 97.12 85 THR A O 1
ATOM 617 N N . PRO A 1 86 ? 17.020 -11.189 -19.761 1.00 97.50 86 PRO A N 1
ATOM 618 C CA . PRO A 1 86 ? 17.911 -10.213 -20.385 1.00 97.50 86 PRO A CA 1
ATOM 619 C C . PRO A 1 86 ? 17.603 -8.783 -19.947 1.00 97.50 86 PRO A C 1
ATOM 621 O O . PRO A 1 86 ? 16.436 -8.401 -19.812 1.00 97.50 86 PRO A O 1
ATOM 624 N N . LYS A 1 87 ? 18.653 -7.982 -19.744 1.00 95.06 87 LYS A N 1
ATOM 625 C CA . LYS A 1 87 ? 18.517 -6.597 -19.281 1.00 95.06 87 LYS A CA 1
ATOM 626 C C . LYS A 1 87 ? 17.703 -5.764 -20.267 1.00 95.06 87 LYS A C 1
ATOM 628 O O . LYS A 1 87 ? 16.870 -4.972 -19.846 1.00 95.06 87 LYS A O 1
ATOM 633 N N . GLU A 1 88 ? 17.901 -5.996 -21.554 1.00 96.62 88 GLU A N 1
ATOM 634 C CA . GLU A 1 88 ? 17.237 -5.284 -22.639 1.00 96.62 88 GLU A CA 1
ATOM 635 C C . GLU A 1 88 ? 15.718 -5.482 -22.563 1.00 96.62 88 GLU A C 1
ATOM 637 O O . GLU A 1 88 ? 14.970 -4.515 -22.638 1.00 96.62 88 GLU A O 1
ATOM 642 N N . ALA A 1 89 ? 15.255 -6.711 -22.304 1.00 97.25 89 ALA A N 1
ATOM 643 C CA . ALA A 1 89 ? 13.830 -7.001 -22.140 1.00 97.25 89 ALA A CA 1
ATOM 644 C C . ALA A 1 89 ? 13.228 -6.309 -20.904 1.00 97.25 89 ALA A C 1
ATOM 646 O O . ALA A 1 89 ? 12.099 -5.816 -20.952 1.00 97.25 89 ALA A O 1
ATOM 647 N N . ILE A 1 90 ? 13.983 -6.248 -19.801 1.00 96.31 90 ILE A N 1
ATOM 648 C CA . ILE A 1 90 ? 13.565 -5.544 -18.579 1.00 96.31 90 ILE A CA 1
ATOM 649 C C . ILE A 1 90 ? 13.468 -4.038 -18.838 1.00 96.31 90 ILE A C 1
ATOM 651 O O . ILE A 1 90 ? 12.496 -3.405 -18.425 1.00 96.31 90 ILE A O 1
ATOM 655 N N . ASP A 1 91 ? 14.461 -3.467 -19.518 1.00 95.06 91 ASP A N 1
ATOM 656 C CA . ASP A 1 91 ? 14.508 -2.039 -19.822 1.00 95.06 91 ASP A CA 1
ATOM 657 C C . ASP A 1 91 ? 13.362 -1.640 -20.762 1.00 95.06 91 ASP A C 1
ATOM 659 O O . ASP A 1 91 ? 12.660 -0.671 -20.469 1.00 95.06 91 ASP A O 1
ATOM 663 N N . THR A 1 92 ? 13.092 -2.428 -21.811 1.00 96.12 92 THR A N 1
ATOM 664 C CA . THR A 1 92 ? 11.946 -2.205 -22.708 1.00 96.12 92 THR A CA 1
ATOM 665 C C . THR A 1 92 ? 10.624 -2.227 -21.944 1.00 96.12 92 THR A C 1
ATOM 667 O O . THR A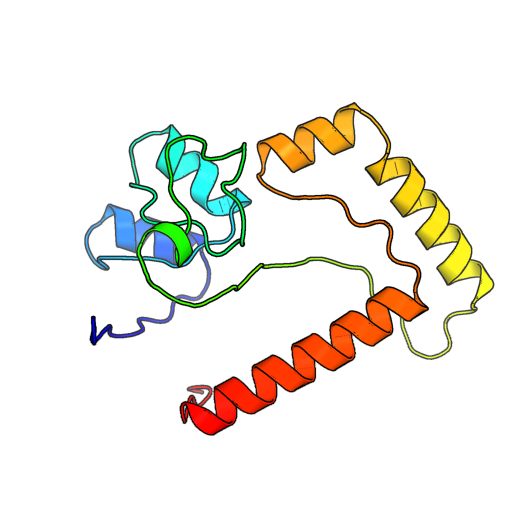 1 92 ? 9.845 -1.281 -22.054 1.00 96.12 92 THR A O 1
ATOM 670 N N . LEU A 1 93 ? 10.376 -3.242 -21.100 1.00 95.62 93 LEU A N 1
ATOM 671 C CA . LEU A 1 93 ? 9.126 -3.274 -20.332 1.00 95.62 93 LEU A CA 1
ATOM 672 C C . LEU A 1 93 ? 9.027 -2.088 -19.368 1.00 95.62 93 LEU A C 1
ATOM 674 O O . LEU A 1 93 ? 7.949 -1.524 -19.188 1.00 95.62 93 LEU A O 1
ATOM 678 N N . ARG A 1 94 ? 10.138 -1.679 -18.749 1.00 95.31 94 ARG A N 1
ATOM 679 C CA . ARG A 1 94 ? 10.152 -0.510 -17.864 1.00 95.31 94 ARG A CA 1
ATOM 680 C C . ARG A 1 94 ? 9.767 0.759 -18.619 1.00 95.31 94 ARG A C 1
ATOM 682 O O . ARG A 1 94 ? 9.020 1.570 -18.075 1.00 95.31 94 ARG A O 1
ATOM 689 N N . GLU A 1 95 ? 10.270 0.960 -19.831 1.00 96.31 95 GLU A N 1
ATOM 690 C CA . GLU A 1 95 ? 9.909 2.115 -20.660 1.00 96.31 95 GLU A CA 1
ATOM 691 C C . GLU A 1 95 ? 8.419 2.131 -21.001 1.00 96.31 95 GLU A C 1
ATOM 693 O O . GLU A 1 95 ? 7.769 3.170 -20.844 1.00 96.31 95 GLU A O 1
ATOM 698 N N . ASP A 1 96 ? 7.863 0.984 -21.387 1.00 96.06 96 ASP A N 1
ATOM 699 C CA . ASP A 1 96 ? 6.436 0.846 -21.685 1.00 96.06 96 ASP A CA 1
ATOM 700 C C . ASP A 1 96 ? 5.568 1.092 -20.446 1.00 96.06 96 ASP A C 1
ATOM 702 O O . ASP A 1 96 ? 4.583 1.830 -20.514 1.00 96.06 96 ASP A O 1
ATOM 706 N N . VAL A 1 97 ? 5.963 0.556 -19.287 1.00 95.88 97 VAL A N 1
ATOM 707 C CA . VAL A 1 97 ? 5.273 0.793 -18.010 1.00 95.88 97 VAL A CA 1
ATOM 708 C C . VAL A 1 97 ? 5.309 2.273 -17.642 1.00 95.88 97 VAL A C 1
ATOM 710 O O . VAL A 1 97 ? 4.269 2.840 -17.316 1.00 95.88 97 VAL A O 1
ATOM 713 N N . VAL A 1 98 ? 6.464 2.938 -17.727 1.00 96.38 98 VAL A N 1
ATOM 714 C CA . VAL A 1 98 ? 6.565 4.376 -17.419 1.00 96.38 98 VAL A CA 1
ATOM 715 C C . VAL A 1 98 ? 5.699 5.202 -18.368 1.00 96.38 98 VAL A C 1
ATOM 717 O O . VAL A 1 98 ? 5.026 6.132 -17.921 1.00 96.38 98 VAL A O 1
ATOM 720 N N . ARG A 1 99 ? 5.662 4.851 -19.658 1.00 96.62 99 ARG A N 1
ATOM 721 C CA . ARG A 1 99 ? 4.800 5.513 -20.644 1.00 96.62 99 ARG A CA 1
ATOM 722 C C . ARG A 1 99 ? 3.321 5.320 -20.319 1.00 96.62 99 ARG A C 1
ATOM 724 O O . ARG A 1 99 ? 2.573 6.293 -20.335 1.00 96.62 99 ARG A O 1
ATOM 731 N N . ALA A 1 100 ? 2.913 4.103 -19.966 1.00 96.00 100 ALA A N 1
ATOM 732 C CA . ALA A 1 100 ? 1.544 3.807 -19.556 1.00 96.00 100 ALA A CA 1
ATOM 733 C C . ALA A 1 100 ? 1.157 4.573 -18.282 1.00 96.00 100 ALA A C 1
ATOM 735 O O . ALA A 1 100 ? 0.110 5.208 -18.244 1.00 96.00 100 ALA A O 1
ATOM 736 N N . LEU A 1 101 ? 2.023 4.606 -17.266 1.00 95.56 101 LEU A N 1
ATOM 737 C CA . LEU A 1 101 ? 1.799 5.360 -16.024 1.00 95.56 101 LEU A CA 1
ATOM 738 C C . LEU A 1 101 ? 1.818 6.887 -16.221 1.00 95.56 101 LEU A C 1
ATOM 740 O O . LEU A 1 101 ? 1.375 7.635 -15.346 1.00 95.56 101 LEU A O 1
ATOM 744 N N . ALA A 1 102 ? 2.343 7.378 -17.345 1.00 94.88 102 ALA A N 1
ATOM 745 C CA . ALA A 1 102 ? 2.283 8.785 -17.726 1.00 94.88 102 ALA A CA 1
ATOM 746 C C . ALA A 1 102 ? 1.005 9.146 -18.502 1.00 94.88 102 ALA A C 1
ATOM 748 O O . ALA A 1 102 ? 0.670 10.329 -18.574 1.00 94.88 102 ALA A O 1
ATOM 749 N N . ALA A 1 103 ? 0.285 8.161 -19.052 1.00 97.12 103 ALA A N 1
ATOM 750 C CA . ALA A 1 103 ? -0.937 8.399 -19.809 1.00 97.12 103 ALA A CA 1
ATOM 751 C C . ALA A 1 103 ? -2.025 9.026 -18.907 1.00 97.12 103 ALA A C 1
ATOM 753 O O . ALA A 1 103 ? -2.249 8.532 -17.796 1.00 97.12 103 ALA A O 1
ATOM 754 N N . PRO A 1 104 ? -2.703 10.110 -19.343 1.00 96.00 104 PRO A N 1
ATOM 755 C CA . PRO A 1 104 ? -3.672 10.820 -18.507 1.00 96.00 104 PRO A CA 1
ATOM 756 C C . PRO A 1 104 ? -4.797 9.934 -17.966 1.00 96.00 104 PRO A C 1
ATOM 758 O O . PRO A 1 104 ? -5.120 10.019 -16.785 1.00 96.00 104 PRO A O 1
ATOM 761 N N . ASP A 1 105 ? -5.342 9.041 -18.793 1.00 96.56 105 ASP A N 1
ATOM 762 C CA . ASP A 1 105 ? -6.439 8.151 -18.407 1.00 96.56 105 ASP A CA 1
ATOM 763 C C . ASP A 1 105 ? -5.999 7.103 -17.369 1.00 96.56 105 ASP A C 1
ATOM 765 O O . ASP A 1 105 ? -6.753 6.770 -16.454 1.00 96.56 105 ASP A O 1
ATOM 769 N N . VAL A 1 106 ? -4.763 6.605 -17.468 1.00 95.44 106 VAL A N 1
ATOM 770 C CA . VAL A 1 106 ? -4.169 5.696 -16.477 1.00 95.44 106 VAL A CA 1
ATOM 771 C C . VAL A 1 106 ? -3.920 6.432 -15.166 1.00 95.44 106 VAL A C 1
ATOM 773 O O . VAL A 1 106 ? -4.288 5.928 -14.104 1.00 95.44 106 VAL A O 1
ATOM 776 N N . ARG A 1 107 ? -3.344 7.638 -15.223 1.00 92.94 107 ARG A N 1
ATOM 777 C CA . ARG A 1 107 ? -3.118 8.477 -14.036 1.00 92.94 107 ARG A CA 1
ATOM 778 C C . ARG A 1 107 ? -4.416 8.788 -13.310 1.00 92.94 107 ARG A C 1
ATOM 780 O O . ARG A 1 107 ? -4.466 8.654 -12.092 1.00 92.94 107 ARG A O 1
ATOM 787 N N . GLU A 1 108 ? -5.458 9.155 -14.046 1.00 92.19 108 GLU A N 1
ATOM 788 C CA . GLU A 1 108 ? -6.778 9.434 -13.486 1.00 92.19 108 GLU A CA 1
ATOM 789 C C . GLU A 1 108 ? -7.376 8.191 -12.817 1.00 92.19 108 GLU A C 1
ATOM 791 O O . GLU A 1 108 ? -7.819 8.264 -11.671 1.00 92.19 108 GLU A O 1
ATOM 796 N N . LYS A 1 109 ? -7.318 7.026 -13.474 1.00 92.19 109 LYS A N 1
ATOM 797 C CA . LYS A 1 109 ? -7.816 5.760 -12.907 1.00 92.19 109 LYS A CA 1
ATOM 798 C C . LYS A 1 109 ? -7.066 5.348 -11.640 1.00 92.19 109 LYS A C 1
ATOM 800 O O . LYS A 1 109 ? -7.704 4.897 -10.689 1.00 92.19 109 LYS A O 1
ATOM 805 N N . LEU A 1 110 ? -5.741 5.499 -11.608 1.00 91.50 110 LEU A N 1
ATOM 806 C CA . LEU A 1 110 ? -4.928 5.198 -10.425 1.00 91.50 110 LEU A CA 1
ATOM 807 C C . LEU A 1 110 ? -5.220 6.181 -9.287 1.00 91.50 110 LEU A C 1
ATOM 809 O O . LEU A 1 110 ? -5.495 5.750 -8.166 1.00 91.50 110 LEU A O 1
ATOM 813 N N . ALA A 1 111 ? -5.264 7.482 -9.578 1.00 89.19 111 ALA A N 1
ATOM 814 C CA . ALA A 1 111 ? -5.588 8.512 -8.594 1.00 89.19 111 ALA A CA 1
ATOM 815 C C . ALA A 1 111 ? -6.997 8.321 -8.010 1.00 89.19 111 ALA A C 1
ATOM 817 O O . ALA A 1 111 ? -7.184 8.409 -6.795 1.00 89.19 111 ALA A O 1
ATOM 818 N N . ALA A 1 112 ? -7.979 7.965 -8.845 1.00 88.50 112 ALA A N 1
ATOM 819 C CA . ALA A 1 112 ? -9.336 7.645 -8.411 1.00 88.50 112 ALA A CA 1
ATOM 820 C C . ALA A 1 112 ? -9.391 6.440 -7.457 1.00 88.50 112 ALA A C 1
ATOM 822 O O . ALA A 1 112 ? -10.332 6.350 -6.665 1.00 88.50 112 ALA A O 1
ATOM 823 N N . GLN A 1 113 ? -8.390 5.554 -7.520 1.00 87.81 113 GLN A N 1
ATOM 824 C CA . GLN A 1 113 ? -8.201 4.397 -6.641 1.00 87.81 113 GLN A CA 1
ATOM 825 C C . GLN A 1 113 ? -7.296 4.678 -5.424 1.00 87.81 113 GLN A C 1
ATOM 827 O O . GLN A 1 113 ? -7.093 3.798 -4.584 1.00 87.81 113 GLN A O 1
ATOM 832 N N . GLY A 1 114 ? -6.766 5.899 -5.303 1.00 86.00 114 GLY A N 1
ATOM 833 C CA . GLY A 1 114 ? -5.813 6.273 -4.257 1.00 86.00 114 GLY A CA 1
ATOM 834 C C . GLY A 1 114 ? -4.433 5.640 -4.437 1.00 86.00 114 GLY A C 1
ATOM 835 O O . GLY A 1 114 ? -3.729 5.458 -3.446 1.00 86.00 114 GLY A O 1
ATOM 836 N N . ALA A 1 115 ? -4.076 5.273 -5.670 1.00 88.56 115 ALA A N 1
ATOM 837 C CA . ALA A 1 115 ? -2.767 4.753 -6.039 1.00 88.56 115 ALA A CA 1
ATOM 838 C C . ALA A 1 115 ? -1.911 5.850 -6.684 1.00 88.56 115 ALA A C 1
ATOM 840 O O . ALA A 1 115 ? -2.398 6.654 -7.481 1.00 88.56 115 ALA A O 1
ATOM 841 N N . GLU A 1 116 ? -0.619 5.841 -6.371 1.00 86.50 116 GLU A N 1
ATOM 842 C CA . GLU A 1 116 ? 0.353 6.801 -6.889 1.00 86.50 116 GLU A CA 1
ATOM 843 C C . GLU A 1 116 ? 1.348 6.081 -7.811 1.00 86.50 116 GLU A C 1
ATOM 845 O O . GLU A 1 116 ? 1.987 5.113 -7.389 1.00 86.50 116 GLU A O 1
ATOM 850 N N . PRO A 1 117 ? 1.479 6.497 -9.084 1.00 90.38 117 PRO A N 1
ATOM 851 C CA . PRO A 1 117 ? 2.414 5.868 -10.003 1.00 90.38 117 PRO A CA 1
ATOM 852 C C . PRO A 1 117 ? 3.867 6.173 -9.612 1.00 90.38 117 PRO A C 1
ATOM 854 O O . PRO A 1 117 ? 4.228 7.325 -9.377 1.00 90.38 117 PRO A O 1
ATOM 857 N N . SER A 1 118 ? 4.718 5.146 -9.623 1.00 89.44 118 SER A N 1
ATOM 858 C CA . SER A 1 118 ? 6.174 5.280 -9.488 1.00 89.44 118 SER A CA 1
ATOM 859 C C . SER A 1 118 ? 6.864 5.101 -10.841 1.00 89.44 118 SER A C 1
ATOM 861 O O . SER A 1 118 ? 6.398 4.350 -11.695 1.00 89.44 118 SER A O 1
ATOM 863 N N . SER A 1 119 ? 8.000 5.770 -11.030 1.00 92.31 119 SER A N 1
ATOM 864 C CA . SER A 1 119 ? 8.841 5.665 -12.228 1.00 92.31 119 SER A CA 1
ATOM 865 C C . SER A 1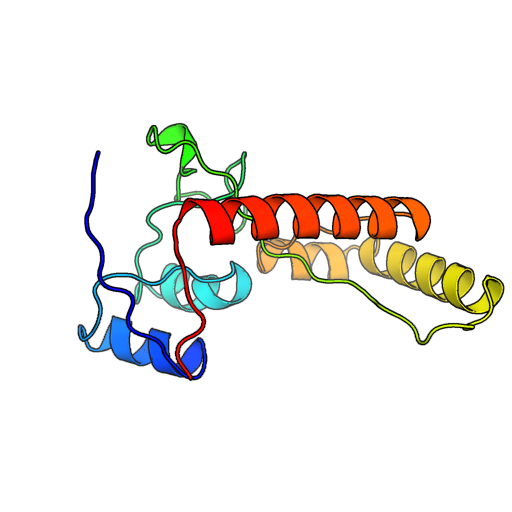 119 ? 10.211 5.042 -11.949 1.00 92.31 119 SER A C 1
ATOM 867 O O . SER A 1 119 ? 11.157 5.288 -12.710 1.00 92.31 119 SER A O 1
ATOM 869 N N . PHE A 1 120 ? 10.327 4.274 -10.856 1.00 94.06 120 PHE A N 1
ATOM 870 C CA . PHE A 1 120 ? 11.576 3.631 -10.456 1.00 94.06 120 PHE A CA 1
ATOM 871 C C . PHE A 1 120 ? 12.250 2.915 -11.628 1.00 94.06 120 PHE A C 1
ATOM 873 O O . PHE A 1 120 ? 11.634 2.213 -12.434 1.00 94.06 120 PHE A O 1
ATOM 880 N N . THR A 1 121 ? 13.558 3.088 -11.716 1.00 94.50 121 THR A N 1
ATOM 881 C CA . THR A 1 121 ? 14.428 2.206 -12.486 1.00 94.50 121 THR A CA 1
ATOM 882 C C . THR A 1 121 ? 14.459 0.815 -11.839 1.00 94.50 121 THR A C 1
ATOM 884 O O . THR A 1 121 ? 14.191 0.683 -10.639 1.00 94.50 121 THR A O 1
ATOM 887 N N . PRO A 1 122 ? 14.854 -0.240 -12.574 1.00 93.12 122 PRO A N 1
ATOM 888 C CA . PRO A 1 122 ? 14.992 -1.575 -11.990 1.00 93.12 122 PRO A CA 1
ATOM 889 C C . PRO A 1 122 ? 15.921 -1.600 -10.764 1.00 93.12 122 PRO A C 1
ATOM 891 O O . PRO A 1 122 ? 15.641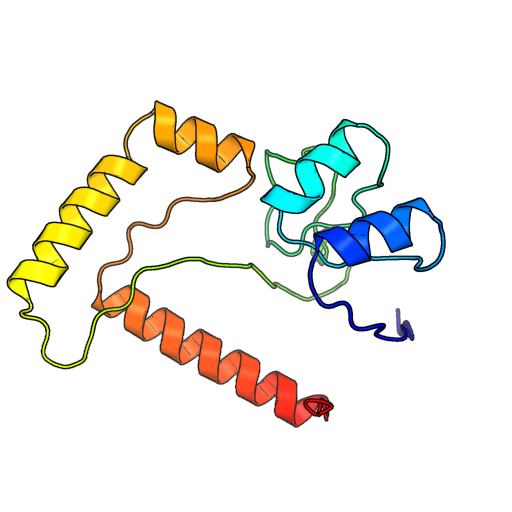 -2.282 -9.780 1.00 93.12 122 PRO A O 1
ATOM 894 N N . GLY A 1 123 ? 17.003 -0.810 -10.789 1.00 93.50 123 GLY A N 1
ATOM 895 C CA . GLY A 1 123 ? 17.942 -0.693 -9.670 1.00 93.50 123 GLY A CA 1
ATOM 896 C C . GLY A 1 123 ? 17.353 0.020 -8.448 1.00 93.50 123 GLY A C 1
ATOM 897 O O . GLY A 1 123 ? 17.588 -0.405 -7.316 1.00 93.50 123 GLY A O 1
ATOM 898 N N . GLU A 1 124 ? 16.560 1.073 -8.655 1.00 95.88 124 GLU A N 1
ATOM 899 C CA . GLU A 1 124 ? 15.840 1.755 -7.570 1.00 95.88 124 GLU A CA 1
ATOM 900 C C . GLU A 1 124 ? 14.783 0.848 -6.950 1.00 95.88 124 GLU A C 1
ATOM 902 O O . GLU A 1 124 ? 14.718 0.749 -5.726 1.00 95.88 124 GLU A O 1
ATOM 907 N N . PHE A 1 125 ? 14.016 0.127 -7.771 1.00 95.44 125 PHE A N 1
ATOM 908 C CA . PHE A 1 125 ? 13.007 -0.803 -7.272 1.00 95.44 125 PHE A CA 1
ATOM 909 C C . PHE A 1 125 ? 13.637 -1.972 -6.505 1.00 95.44 125 PHE A C 1
A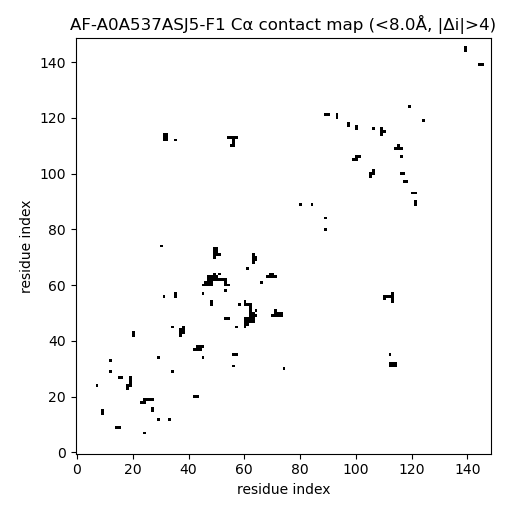TOM 911 O O . PHE A 1 125 ? 13.156 -2.332 -5.432 1.00 95.44 125 PHE A O 1
ATOM 918 N N . ALA A 1 126 ? 14.768 -2.509 -6.973 1.00 94.31 126 ALA A N 1
ATOM 919 C CA . ALA A 1 126 ? 15.516 -3.534 -6.244 1.00 94.31 126 ALA A CA 1
ATOM 920 C C . ALA A 1 126 ? 16.033 -3.028 -4.885 1.00 94.31 126 ALA A C 1
ATOM 922 O O . ALA A 1 126 ? 15.978 -3.751 -3.887 1.00 94.31 126 ALA A O 1
ATOM 923 N N . ARG A 1 127 ? 16.517 -1.779 -4.822 1.00 96.94 127 ARG A N 1
ATOM 924 C CA . ARG A 1 127 ? 16.946 -1.149 -3.563 1.00 96.94 127 ARG A CA 1
ATOM 925 C C . ARG A 1 127 ? 15.770 -0.953 -2.612 1.00 96.94 127 ARG A C 1
ATOM 927 O O . ARG A 1 127 ? 15.889 -1.301 -1.441 1.00 96.94 127 ARG A O 1
ATOM 934 N N . PHE A 1 128 ? 14.656 -0.435 -3.122 1.00 95.88 128 PHE A N 1
ATOM 935 C CA . PHE A 1 128 ? 13.418 -0.269 -2.371 1.00 95.88 128 PHE A CA 1
ATOM 936 C C . PHE A 1 128 ? 12.941 -1.603 -1.787 1.00 95.88 128 PHE A C 1
ATOM 938 O O . PHE A 1 128 ? 12.732 -1.692 -0.582 1.00 95.88 128 PHE A O 1
ATOM 945 N N . LEU A 1 129 ? 12.874 -2.663 -2.599 1.00 95.75 129 LEU A N 1
ATOM 946 C CA . LEU A 1 129 ? 12.455 -3.993 -2.154 1.00 95.75 129 LEU A CA 1
ATOM 947 C C . LEU A 1 129 ? 13.359 -4.543 -1.045 1.00 95.75 129 LEU A C 1
ATOM 949 O O . LEU A 1 129 ? 12.869 -5.099 -0.062 1.00 95.75 129 LEU A O 1
ATOM 953 N N . LYS A 1 130 ? 14.681 -4.382 -1.184 1.00 96.38 130 LYS A N 1
ATOM 954 C CA . LYS A 1 130 ? 15.648 -4.813 -0.166 1.00 96.38 130 LYS A CA 1
ATOM 955 C C . LYS A 1 130 ? 15.434 -4.080 1.159 1.00 96.38 130 LYS A C 1
ATOM 957 O O . LYS A 1 130 ? 15.464 -4.714 2.212 1.00 96.38 130 LYS A O 1
ATOM 962 N N . GLU A 1 131 ? 15.222 -2.770 1.104 1.00 96.25 131 GLU A N 1
ATOM 963 C CA . GLU A 1 131 ? 15.011 -1.947 2.294 1.00 96.25 131 GLU A CA 1
ATOM 964 C C . GLU A 1 131 ? 13.657 -2.228 2.958 1.00 96.25 131 GLU A C 1
ATOM 966 O O . GLU A 1 131 ? 13.599 -2.414 4.172 1.00 96.25 131 GLU A O 1
ATOM 971 N N . ASP A 1 132 ? 12.585 -2.361 2.175 1.00 95.06 132 ASP A N 1
ATOM 972 C CA . ASP A 1 132 ? 11.256 -2.703 2.690 1.00 95.06 132 ASP A CA 1
ATOM 973 C C . ASP A 1 132 ? 11.269 -4.097 3.339 1.00 95.06 132 ASP A C 1
ATOM 975 O O . ASP A 1 132 ? 10.801 -4.267 4.465 1.00 95.06 132 ASP A O 1
ATOM 979 N N . THR A 1 133 ? 11.925 -5.078 2.703 1.00 95.50 133 THR A N 1
ATOM 980 C CA . THR A 1 133 ? 12.117 -6.427 3.268 1.00 95.50 133 THR A CA 1
ATOM 981 C C . THR A 1 133 ? 12.868 -6.379 4.597 1.00 95.50 133 THR A C 1
ATOM 983 O O . THR A 1 133 ? 12.477 -7.052 5.554 1.00 95.50 133 THR A O 1
ATOM 986 N N . ARG A 1 134 ? 13.942 -5.582 4.681 1.00 96.81 134 ARG A N 1
ATOM 987 C CA . ARG A 1 134 ? 14.714 -5.399 5.917 1.00 96.81 134 ARG A CA 1
ATOM 988 C C . ARG A 1 134 ? 13.832 -4.813 7.021 1.00 96.81 134 ARG A C 1
ATOM 990 O O . ARG A 1 134 ? 13.739 -5.410 8.093 1.00 96.81 134 ARG A O 1
ATOM 997 N N . ARG A 1 135 ? 13.135 -3.708 6.732 1.00 94.56 135 ARG A N 1
ATOM 998 C CA . ARG A 1 135 ? 12.237 -3.019 7.671 1.00 94.56 135 ARG A CA 1
ATOM 999 C C . ARG A 1 135 ? 11.159 -3.953 8.221 1.00 94.56 135 ARG A C 1
ATOM 1001 O O . ARG A 1 135 ? 10.972 -4.025 9.433 1.00 94.56 135 ARG A O 1
ATOM 1008 N N . TRP A 1 136 ? 10.470 -4.696 7.353 1.00 94.38 136 TRP A N 1
ATOM 1009 C CA . TRP A 1 136 ? 9.423 -5.632 7.777 1.00 94.38 136 TRP A CA 1
ATOM 1010 C C . TRP A 1 136 ? 9.980 -6.823 8.557 1.00 94.38 136 TRP A C 1
ATOM 1012 O O . TRP A 1 136 ? 9.379 -7.231 9.547 1.00 94.38 136 TRP A O 1
ATOM 1022 N N . THR A 1 137 ? 11.148 -7.346 8.172 1.00 94.06 137 THR A N 1
ATOM 1023 C CA . THR A 1 137 ? 11.811 -8.433 8.911 1.00 94.06 137 THR A CA 1
ATOM 1024 C C . THR A 1 137 ? 12.145 -8.011 10.341 1.00 94.06 137 THR A C 1
ATOM 1026 O O . THR A 1 137 ? 11.892 -8.763 11.283 1.00 94.06 137 THR A O 1
ATOM 1029 N N . GLU A 1 138 ? 12.704 -6.814 10.520 1.00 94.25 138 GLU A N 1
ATOM 1030 C CA . GLU A 1 138 ? 13.022 -6.261 11.840 1.00 94.25 138 GLU A CA 1
ATOM 1031 C C . GLU A 1 138 ? 11.757 -6.047 12.675 1.00 94.25 138 GLU A C 1
ATOM 1033 O O . GLU A 1 138 ? 11.715 -6.471 13.831 1.00 94.25 138 GLU A O 1
ATOM 1038 N N . LEU A 1 139 ? 10.699 -5.487 12.078 1.00 92.00 139 LEU A N 1
ATOM 1039 C CA . LEU A 1 139 ? 9.418 -5.276 12.752 1.00 92.00 139 LEU A CA 1
ATOM 1040 C C . LEU A 1 139 ? 8.778 -6.592 13.215 1.00 92.00 139 LEU A C 1
ATOM 1042 O O . LEU A 1 139 ? 8.356 -6.695 14.366 1.00 92.00 139 LEU A O 1
ATOM 1046 N N . ILE A 1 140 ? 8.715 -7.607 12.348 1.00 92.25 140 ILE A N 1
ATOM 1047 C CA . ILE A 1 140 ? 8.135 -8.922 12.674 1.00 92.25 140 ILE A CA 1
ATOM 1048 C C . ILE A 1 140 ? 8.902 -9.569 13.833 1.00 92.25 140 ILE A C 1
ATOM 1050 O O . ILE A 1 140 ? 8.293 -10.052 14.786 1.00 92.25 140 ILE A O 1
ATOM 1054 N N . ARG A 1 141 ? 10.241 -9.526 13.800 1.00 92.19 141 ARG A N 1
ATOM 1055 C CA . ARG A 1 141 ? 11.080 -10.067 14.881 1.00 92.19 141 ARG A CA 1
ATOM 1056 C C . ARG A 1 141 ? 10.879 -9.321 16.198 1.00 92.19 141 ARG A C 1
ATOM 1058 O O . ARG A 1 141 ? 10.754 -9.965 17.234 1.00 92.19 141 ARG A O 1
ATOM 1065 N N . ALA A 1 142 ? 10.836 -7.990 16.161 1.00 91.75 142 ALA A N 1
ATOM 1066 C CA . ALA A 1 142 ? 10.671 -7.161 17.354 1.00 91.75 142 ALA A CA 1
ATOM 1067 C C . ALA A 1 142 ? 9.274 -7.289 17.986 1.00 91.75 142 ALA A C 1
ATOM 1069 O O . ALA A 1 142 ? 9.140 -7.199 19.203 1.00 91.75 142 ALA A O 1
ATOM 1070 N N . SER A 1 143 ? 8.241 -7.509 17.170 1.00 88.25 143 SER A N 1
ATOM 1071 C CA . SER A 1 143 ? 6.847 -7.643 17.618 1.00 88.25 143 SER A CA 1
ATOM 1072 C C . SER A 1 143 ? 6.463 -9.059 18.055 1.00 88.25 143 SER A C 1
ATOM 1074 O O . SER A 1 143 ? 5.395 -9.247 18.631 1.00 88.25 143 SER A O 1
ATOM 1076 N N . GLY A 1 144 ? 7.309 -10.060 17.791 1.00 87.75 144 GLY A N 1
ATOM 1077 C CA . GLY A 1 144 ? 7.015 -11.458 18.114 1.00 87.75 144 GLY A CA 1
ATOM 1078 C C . GLY A 1 144 ? 5.882 -12.064 17.278 1.00 87.75 144 GLY A C 1
ATOM 1079 O O . GLY A 1 144 ? 5.361 -13.115 17.653 1.00 87.75 144 GLY A O 1
ATOM 1080 N N . ILE A 1 145 ? 5.506 -11.427 16.161 1.00 87.44 145 ILE A N 1
ATOM 1081 C CA . ILE A 1 145 ? 4.495 -11.941 15.229 1.00 87.44 145 ILE A CA 1
ATOM 1082 C C . ILE A 1 145 ? 4.971 -13.288 14.678 1.00 87.44 145 ILE A C 1
ATOM 1084 O O . ILE A 1 145 ? 6.088 -13.416 14.171 1.00 87.44 145 ILE A O 1
ATOM 1088 N N . LYS A 1 146 ? 4.101 -14.293 14.756 1.00 80.81 146 LYS A N 1
ATOM 1089 C CA . LYS A 1 146 ? 4.302 -15.611 14.151 1.00 80.81 146 LYS A CA 1
ATOM 1090 C C . LYS A 1 146 ? 3.250 -15.816 13.074 1.00 80.81 146 LYS A C 1
ATOM 1092 O O . LYS A 1 146 ? 2.108 -15.403 13.245 1.00 80.81 146 LYS A O 1
ATOM 1097 N N . VAL A 1 147 ? 3.646 -16.451 11.975 1.00 75.44 147 VAL A N 1
ATOM 1098 C CA . VAL A 1 147 ? 2.678 -16.952 10.998 1.00 75.44 147 VAL A CA 1
ATOM 1099 C C . VAL A 1 147 ? 1.966 -18.123 11.664 1.00 75.44 147 VAL A C 1
ATOM 1101 O O . VAL A 1 147 ? 2.610 -19.116 12.004 1.00 75.44 147 VAL A O 1
ATOM 1104 N N . GLU A 1 148 ? 0.674 -17.963 11.926 1.00 66.81 148 GLU A N 1
ATOM 1105 C CA . GLU A 1 148 ? -0.165 -19.076 12.358 1.00 66.81 148 GLU A CA 1
ATOM 1106 C C . GLU A 1 148 ? -0.357 -20.030 11.162 1.00 66.81 148 GLU A C 1
ATOM 1108 O O . GLU A 1 148 ? -0.540 -19.545 10.041 1.00 66.81 148 GLU A O 1
ATOM 1113 N N . PRO A 1 149 ? -0.203 -21.351 11.366 1.00 50.94 149 PRO A N 1
ATOM 1114 C CA . PRO A 1 149 ? -0.282 -22.352 10.303 1.00 50.94 149 PRO A CA 1
ATOM 1115 C C . PRO A 1 149 ? -1.682 -22.501 9.695 1.00 50.94 149 PRO A C 1
ATOM 1117 O O . PRO A 1 149 ? -2.681 -22.249 10.406 1.00 50.94 149 PRO A O 1
#

Secondary structure (DSSP, 8-state):
----------SSHHHHHHHHHTTS-S-----HHHHHHHHHTTSS----B-SSS--TTSTTPPBTGGGT--------------TT--HHHHHHHHHHHHHHHHSHHHHHHHHHTT-------HHHHHHHHHHHHHHHHHHHHHHT-----

Nearest PDB structures (foldseek):
  8hk9-assembly2_A  TM=8.409E-01  e=7.445E-08  Piscinibacter sakaiensis
  8hkb-assembly1_A  TM=8.506E-01  e=3.926E-07  Piscinibacter sakaiensis
  2dvz-assembly1_A  TM=8.839E-01  e=4.458E-06  Bordetella pertussis
  6hke-assembly1_A  TM=8.685E-01  e=1.091E-04  Rhodopseudomonas palustris CGA009
  4x9t-assembly1_A  TM=7.365E-01  e=6.535E-04  Polaromonas sp. JS666

Mean predicted aligned error: 4.56 Å

Foldseek 3Di:
DPDDDDDDDDPDPVVVLVCCLVVVHVDDDDAQLSVLVCCVVVSDPAAADLAPADAPLCNPHHHCVVVVNPGHDHDDDDDDDDPPPDPVVLVVVLVVLVVQCPDPVNVVVCSNSSHDDDSDDPVRVVVVVVVVVVVVVVVCVVVVDDDDD

pLDDT: mean 91.3, std 6.23, range [50.94, 97.5]

Sequence (149 aa):
ARVNLTHIPYKGMSDASVALQAGQIDLIIAASPTALGPIRGGKARGLAVSTAQRSAAFPGVPTALEQGVDYLVANWFGFAFPKGTPKEAIDTLREDVVRALAAPDVREKLAAQGAEPSSFTPGEFARFLKEDTRRWTELIRASGIKVEP